Protein AF-A0A3D9AQ18-F1 (afdb_monomer)

Solvent-accessible surface area (backbone atoms only — not comparable to full-atom values): 5525 Å² total; per-residue (Å²): 92,64,53,57,77,73,72,29,72,39,78,93,43,81,29,30,56,78,74,61,77,98,59,74,66,44,78,47,56,93,86,61,83,87,82,64,60,75,37,41,61,69,57,58,71,62,53,56,63,91,74,45,42,62,70,42,67,35,32,29,70,72,75,75,24,44,30,36,18,76,65,24,45,90,85,23,65,42,74,61,72,74,85,80,72,78,87,124

pLDDT: mean 89.32, std 10.88, range [43.09, 98.0]

Structure (mmCIF, N/CA/C/O backbone):
data_AF-A0A3D9AQ18-F1
#
_entry.id   AF-A0A3D9AQ18-F1
#
loop_
_atom_site.group_PDB
_atom_site.id
_atom_site.type_symbol
_atom_site.label_atom_id
_atom_site.label_alt_id
_atom_site.label_comp_id
_atom_site.label_asym_id
_atom_site.label_entity_id
_atom_site.label_seq_id
_atom_site.pdbx_PDB_ins_code
_atom_site.Cartn_x
_atom_site.Cartn_y
_atom_site.Cartn_z
_atom_site.occupancy
_atom_site.B_iso_or_equiv
_atom_site.auth_seq_id
_atom_site.auth_comp_id
_atom_site.auth_asym_id
_atom_site.auth_atom_id
_atom_site.pdbx_PDB_model_num
ATOM 1 N N . TYR A 1 1 ? 17.191 1.919 -4.055 1.00 86.12 1 TYR A N 1
ATOM 2 C CA . TYR A 1 1 ? 17.292 0.487 -4.434 1.00 86.12 1 TYR A CA 1
ATOM 3 C C . TYR A 1 1 ? 16.120 0.119 -5.345 1.00 86.12 1 TYR A C 1
ATOM 5 O O . TYR A 1 1 ? 15.158 0.881 -5.394 1.00 86.12 1 TYR A O 1
ATOM 13 N N . GLY A 1 2 ? 16.163 -0.988 -6.096 1.00 87.50 2 GLY A N 1
ATOM 14 C CA . GLY A 1 2 ? 14.989 -1.402 -6.867 1.00 87.50 2 GLY A CA 1
ATOM 15 C C . GLY A 1 2 ? 15.014 -2.828 -7.407 1.00 87.50 2 GLY A C 1
ATOM 16 O O . GLY A 1 2 ? 16.076 -3.385 -7.667 1.00 87.50 2 GLY A O 1
ATOM 17 N N . ILE A 1 3 ? 13.815 -3.386 -7.591 1.00 90.56 3 ILE A N 1
ATOM 18 C CA . ILE A 1 3 ? 13.547 -4.713 -8.158 1.00 90.56 3 ILE A CA 1
ATOM 19 C C . ILE A 1 3 ? 12.677 -4.565 -9.417 1.00 90.56 3 ILE A C 1
ATOM 21 O O . ILE A 1 3 ? 11.594 -3.981 -9.363 1.00 90.56 3 ILE A O 1
ATOM 25 N N . THR A 1 4 ? 13.134 -5.090 -10.555 1.00 89.69 4 THR A N 1
ATOM 26 C CA . THR A 1 4 ? 12.386 -5.047 -11.824 1.00 89.69 4 THR A CA 1
ATOM 27 C C . THR A 1 4 ? 12.236 -6.437 -12.423 1.00 89.69 4 THR A C 1
ATOM 29 O O . THR A 1 4 ? 13.213 -7.166 -12.578 1.00 89.69 4 THR A O 1
ATOM 32 N N . ALA A 1 5 ? 11.012 -6.786 -12.814 1.00 91.44 5 ALA A N 1
ATOM 33 C CA . ALA A 1 5 ? 10.723 -7.997 -13.583 1.00 91.44 5 ALA A CA 1
ATOM 34 C C . ALA A 1 5 ? 10.953 -7.806 -15.097 1.00 91.44 5 ALA A C 1
ATOM 36 O O . ALA A 1 5 ? 10.744 -8.734 -15.872 1.00 91.44 5 ALA A O 1
ATOM 37 N N . LEU A 1 6 ? 11.341 -6.599 -15.530 1.00 89.62 6 LEU A N 1
ATOM 38 C CA . LEU A 1 6 ? 11.561 -6.248 -16.938 1.00 89.62 6 LEU A CA 1
ATOM 39 C C . LEU A 1 6 ? 13.040 -6.290 -17.349 1.00 89.62 6 LEU A C 1
ATOM 41 O O . LEU A 1 6 ? 13.361 -5.910 -18.470 1.00 89.62 6 LEU A O 1
ATOM 45 N N . GLY A 1 7 ? 13.943 -6.690 -16.444 1.00 85.88 7 GLY A N 1
ATOM 46 C CA . GLY A 1 7 ? 15.381 -6.774 -16.726 1.00 85.88 7 GLY A CA 1
ATOM 47 C C . GLY A 1 7 ? 16.046 -5.421 -16.996 1.00 85.88 7 GLY A C 1
ATOM 48 O O . GLY A 1 7 ? 17.077 -5.365 -17.651 1.00 85.88 7 GLY A O 1
ATOM 49 N N . ARG A 1 8 ? 15.455 -4.317 -16.518 1.00 87.19 8 ARG A N 1
ATOM 50 C CA . ARG A 1 8 ? 15.943 -2.952 -16.788 1.00 87.19 8 ARG A CA 1
ATOM 51 C C . ARG A 1 8 ? 16.988 -2.436 -15.801 1.00 87.19 8 ARG A C 1
ATOM 53 O O . ARG A 1 8 ? 17.438 -1.301 -15.932 1.00 87.19 8 ARG A O 1
ATOM 60 N N . ALA A 1 9 ? 17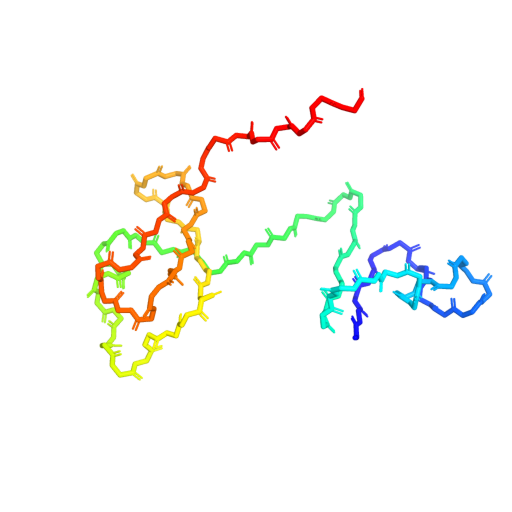.355 -3.238 -14.807 1.00 86.94 9 ALA A N 1
ATOM 61 C CA . ALA A 1 9 ? 18.307 -2.839 -13.783 1.00 86.94 9 ALA A CA 1
ATOM 62 C C . ALA A 1 9 ? 19.705 -2.601 -14.378 1.00 86.94 9 ALA A C 1
ATOM 64 O O . ALA A 1 9 ? 20.294 -3.508 -14.956 1.00 86.94 9 ALA A O 1
ATOM 65 N N . GLY A 1 10 ? 20.244 -1.399 -14.171 1.00 83.88 10 GLY A N 1
ATOM 66 C CA . GLY A 1 10 ? 21.596 -1.021 -14.576 1.00 83.88 10 GLY A CA 1
ATOM 67 C C . GLY A 1 10 ? 21.647 0.074 -15.642 1.00 83.88 10 GLY A C 1
ATOM 68 O O . GLY A 1 10 ? 20.636 0.508 -16.195 1.00 83.88 10 GLY A O 1
ATOM 69 N N . THR A 1 11 ? 22.862 0.547 -15.909 1.00 82.56 11 THR A N 1
ATOM 70 C CA . THR A 1 11 ? 23.150 1.714 -16.759 1.00 82.56 11 THR A CA 1
ATOM 71 C C . THR A 1 11 ? 22.841 1.479 -18.238 1.00 82.56 11 THR A C 1
ATOM 73 O O . THR A 1 11 ? 22.383 2.390 -18.921 1.00 82.56 11 THR A O 1
ATOM 76 N N . ASN A 1 12 ? 23.011 0.248 -18.724 1.00 81.69 12 ASN A N 1
ATOM 77 C CA . ASN A 1 12 ? 22.884 -0.092 -20.147 1.00 81.69 12 ASN A CA 1
ATOM 78 C C . ASN A 1 12 ? 21.444 -0.408 -20.587 1.00 81.69 12 ASN A C 1
ATOM 80 O O . ASN A 1 12 ? 21.186 -0.633 -21.765 1.00 81.69 12 ASN A O 1
ATOM 84 N N . THR A 1 13 ? 20.493 -0.430 -19.652 1.00 80.00 13 THR A N 1
ATOM 85 C CA . THR A 1 13 ? 19.114 -0.895 -19.878 1.00 80.00 13 THR A CA 1
ATOM 86 C C . THR A 1 13 ? 18.085 0.156 -19.458 1.00 80.00 13 THR A C 1
ATOM 88 O O . THR A 1 13 ? 17.096 -0.136 -18.788 1.00 80.00 13 THR A O 1
ATOM 91 N N . GLY A 1 14 ? 18.328 1.414 -19.841 1.00 80.75 14 GLY A N 1
ATOM 92 C CA . GLY A 1 14 ? 17.455 2.551 -19.515 1.00 80.75 14 GLY A CA 1
ATOM 93 C C . GLY A 1 14 ? 17.728 3.182 -18.148 1.00 80.75 14 GLY A C 1
ATOM 94 O O . GLY A 1 14 ? 16.912 3.969 -17.668 1.00 80.75 14 GLY A O 1
ATOM 95 N N . ASN A 1 15 ? 18.864 2.846 -17.525 1.00 87.69 15 ASN A N 1
ATOM 96 C CA . ASN A 1 15 ? 19.345 3.431 -16.274 1.00 87.69 15 ASN A CA 1
ATOM 97 C C . ASN A 1 15 ? 18.347 3.303 -15.104 1.00 87.69 15 ASN A C 1
ATOM 99 O O . ASN A 1 15 ? 18.280 4.135 -14.197 1.00 87.69 15 ASN A O 1
ATOM 103 N N . TRP A 1 16 ? 17.536 2.246 -15.115 1.00 89.25 16 TRP A N 1
ATOM 104 C CA . TRP A 1 16 ? 16.614 1.930 -14.030 1.00 89.25 16 TRP A CA 1
ATOM 105 C C . TRP A 1 16 ? 17.373 1.202 -12.900 1.00 89.25 16 TRP A C 1
ATOM 107 O O . TRP A 1 16 ? 18.282 0.429 -13.189 1.00 89.25 16 TRP A O 1
ATOM 117 N N . PRO A 1 17 ? 17.065 1.413 -11.604 1.00 90.75 17 PRO A N 1
ATOM 118 C CA . PRO A 1 17 ? 16.083 2.342 -11.047 1.00 90.75 17 PRO A CA 1
ATOM 119 C C . PRO A 1 17 ? 16.622 3.769 -10.859 1.00 90.75 17 PRO A C 1
ATOM 121 O O . PRO A 1 17 ? 15.879 4.614 -10.377 1.00 90.75 17 PRO A O 1
ATOM 124 N N . MET A 1 18 ? 17.878 4.057 -11.225 1.00 88.81 18 MET A N 1
ATOM 125 C CA . MET A 1 18 ? 18.560 5.340 -10.964 1.00 88.81 18 MET A CA 1
ATOM 126 C C . MET A 1 18 ? 17.828 6.559 -11.552 1.00 88.81 18 MET A C 1
ATOM 128 O O . MET A 1 18 ? 17.934 7.660 -11.023 1.00 88.81 18 MET A O 1
ATOM 132 N N . VAL A 1 19 ? 17.039 6.367 -12.612 1.00 89.50 19 VAL A N 1
ATOM 133 C CA . VAL A 1 19 ? 16.174 7.410 -13.195 1.00 89.50 19 VAL A CA 1
ATOM 134 C C . VAL A 1 19 ? 14.917 7.734 -12.371 1.00 89.50 19 VAL A C 1
ATOM 136 O O . VAL A 1 19 ? 14.238 8.716 -12.670 1.00 89.50 19 VAL A O 1
ATOM 139 N N . ARG A 1 20 ? 14.557 6.934 -11.358 1.00 88.19 20 ARG A N 1
ATOM 140 C CA . ARG A 1 20 ? 13.417 7.205 -10.464 1.00 88.19 20 ARG A CA 1
ATOM 141 C C . ARG A 1 20 ? 13.863 8.160 -9.356 1.00 88.19 20 ARG A C 1
ATOM 143 O O . ARG A 1 20 ? 14.786 7.860 -8.608 1.00 88.19 20 ARG A O 1
ATOM 150 N N . LYS A 1 21 ? 13.197 9.310 -9.249 1.00 86.81 21 LYS A N 1
ATOM 151 C CA . LYS A 1 21 ? 13.469 10.335 -8.231 1.00 86.81 21 LYS A CA 1
ATOM 152 C C . LYS A 1 21 ? 12.419 10.270 -7.119 1.00 86.81 21 LYS A C 1
ATOM 154 O O . LYS A 1 21 ? 11.274 9.925 -7.389 1.00 86.81 21 LYS A O 1
ATOM 159 N N . GLY A 1 22 ? 12.807 10.615 -5.890 1.00 83.06 22 GLY A N 1
ATOM 160 C CA . GLY A 1 22 ? 11.881 10.759 -4.755 1.00 83.06 22 GLY A CA 1
ATOM 161 C C . GLY A 1 22 ? 11.445 9.458 -4.070 1.00 83.06 22 GLY A C 1
ATOM 162 O O . GLY A 1 22 ? 10.596 9.504 -3.189 1.00 83.06 22 GLY A O 1
ATOM 163 N N . ALA A 1 23 ? 12.024 8.310 -4.432 1.00 84.00 23 ALA A N 1
ATOM 164 C CA . ALA A 1 23 ? 11.720 7.023 -3.812 1.00 84.00 23 ALA A CA 1
ATOM 165 C C . ALA A 1 23 ? 12.989 6.353 -3.272 1.00 84.00 23 ALA A C 1
ATOM 167 O O . ALA A 1 23 ? 14.015 6.307 -3.949 1.00 84.00 23 ALA A O 1
ATOM 168 N N . TRP A 1 24 ? 12.897 5.771 -2.075 1.00 85.06 24 TRP A N 1
ATOM 169 C CA . TRP A 1 24 ? 13.967 4.943 -1.503 1.00 85.06 24 TRP A CA 1
ATOM 170 C C . TRP A 1 24 ? 14.046 3.562 -2.177 1.00 85.06 24 TRP A C 1
ATOM 172 O O . TRP A 1 24 ? 15.138 3.026 -2.409 1.00 85.06 24 TRP A O 1
ATOM 182 N N . THR A 1 25 ? 12.887 3.029 -2.577 1.00 89.12 25 THR A N 1
ATOM 183 C CA . THR A 1 25 ? 12.738 1.741 -3.263 1.00 89.12 25 THR A CA 1
ATOM 184 C C . THR A 1 25 ? 11.823 1.879 -4.476 1.00 89.12 25 THR A C 1
ATOM 186 O O . THR A 1 25 ? 10.757 2.481 -4.381 1.00 89.12 25 THR A O 1
ATOM 189 N N . ALA A 1 26 ? 12.223 1.294 -5.607 1.00 90.69 26 ALA A N 1
ATOM 190 C CA . ALA A 1 26 ? 11.414 1.207 -6.822 1.00 90.69 26 ALA A CA 1
ATOM 191 C C . ALA A 1 26 ? 11.105 -0.257 -7.175 1.00 90.69 26 ALA A C 1
ATOM 193 O O . ALA A 1 26 ? 12.012 -1.088 -7.230 1.00 90.69 26 ALA A O 1
ATOM 194 N N . LEU A 1 27 ? 9.837 -0.565 -7.451 1.00 91.50 27 LEU A N 1
ATOM 195 C CA . LEU A 1 27 ? 9.379 -1.872 -7.928 1.00 91.50 27 LEU A CA 1
ATOM 196 C C . LEU A 1 27 ? 8.726 -1.706 -9.300 1.00 91.50 27 LEU A C 1
ATOM 198 O O . LEU A 1 27 ? 8.018 -0.725 -9.525 1.00 91.50 27 LEU A O 1
ATOM 202 N N . GLU A 1 28 ? 8.966 -2.635 -10.225 1.00 90.62 28 GLU A N 1
ATOM 203 C CA . GLU A 1 28 ? 8.425 -2.523 -11.581 1.00 90.62 28 GLU A CA 1
ATOM 204 C C . GLU A 1 28 ? 8.169 -3.876 -12.253 1.00 90.62 28 GLU A C 1
ATOM 206 O O . GLU A 1 28 ? 9.054 -4.729 -12.338 1.00 90.62 28 GLU A O 1
ATOM 211 N N . ALA A 1 29 ? 6.967 -4.046 -12.805 1.00 91.75 29 ALA A N 1
ATOM 212 C CA . ALA A 1 29 ? 6.592 -5.188 -13.630 1.00 91.75 29 ALA A CA 1
ATOM 213 C C . ALA A 1 29 ? 5.413 -4.836 -14.551 1.00 91.75 29 ALA A C 1
ATOM 215 O O . ALA A 1 29 ? 4.621 -3.954 -14.235 1.00 91.75 29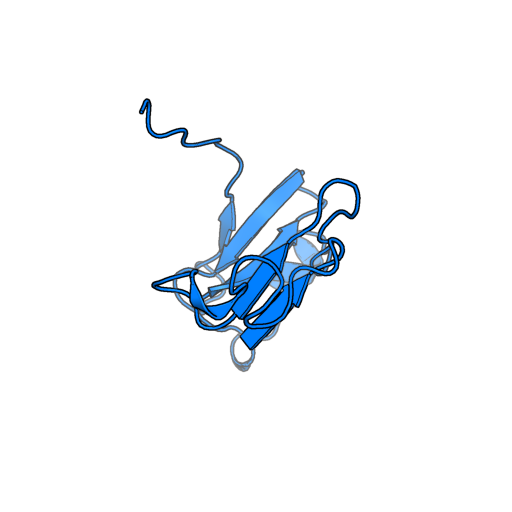 ALA A O 1
ATOM 216 N N . LYS A 1 30 ? 5.282 -5.545 -15.683 1.00 89.19 30 LYS A N 1
ATOM 217 C CA . LYS A 1 30 ? 4.098 -5.455 -16.566 1.00 89.19 30 LYS A CA 1
ATOM 218 C C . LYS A 1 30 ? 3.020 -6.485 -16.222 1.00 89.19 30 LYS A C 1
ATOM 220 O O . LYS A 1 30 ? 1.841 -6.202 -16.344 1.00 89.19 30 LYS A O 1
ATOM 225 N N . THR A 1 31 ? 3.434 -7.689 -15.830 1.00 91.12 31 THR A N 1
ATOM 226 C CA . THR A 1 31 ? 2.548 -8.858 -15.671 1.00 91.12 31 THR A CA 1
ATOM 227 C C . THR A 1 31 ? 2.664 -9.522 -14.301 1.00 91.12 31 THR A C 1
ATOM 229 O O . THR A 1 31 ? 2.046 -10.555 -14.058 1.00 91.12 31 THR A O 1
ATOM 232 N N . LYS A 1 32 ? 3.477 -8.963 -13.399 1.00 89.25 32 LYS A N 1
ATOM 233 C CA . LYS A 1 32 ? 3.617 -9.450 -12.024 1.00 89.25 32 LYS A CA 1
ATOM 234 C C . LYS A 1 32 ? 2.935 -8.451 -11.100 1.00 89.25 32 LYS A C 1
ATOM 236 O O . LYS A 1 32 ? 3.304 -7.281 -11.094 1.00 89.25 32 LYS A O 1
ATOM 241 N N . GLY A 1 33 ? 1.934 -8.915 -10.360 1.00 88.44 33 GLY A N 1
ATOM 242 C CA . GLY A 1 33 ? 1.285 -8.109 -9.332 1.00 88.44 33 GLY A CA 1
ATOM 243 C C . GLY A 1 33 ? 2.197 -7.923 -8.121 1.00 88.44 33 GLY A C 1
ATOM 244 O O . GLY A 1 33 ? 3.003 -8.798 -7.801 1.00 88.44 33 GLY A O 1
ATOM 245 N N . PHE A 1 34 ? 2.051 -6.791 -7.438 1.00 90.12 34 PHE A N 1
ATOM 246 C CA . PHE A 1 34 ? 2.586 -6.601 -6.095 1.00 90.12 34 PHE A CA 1
ATOM 247 C C . PHE A 1 34 ? 1.536 -7.075 -5.088 1.00 90.12 34 PHE A C 1
ATOM 249 O O . PHE A 1 34 ? 0.402 -6.601 -5.113 1.00 90.12 34 PHE A O 1
ATOM 256 N N . VAL A 1 35 ? 1.905 -8.023 -4.226 1.00 92.38 35 VAL A N 1
ATOM 257 C CA . VAL A 1 35 ? 1.010 -8.570 -3.201 1.00 92.38 35 VAL A CA 1
ATOM 258 C C . VAL A 1 35 ? 1.542 -8.154 -1.827 1.00 92.38 35 VAL A C 1
ATOM 260 O O . VAL A 1 35 ? 2.488 -8.777 -1.345 1.00 92.38 35 VAL A O 1
ATOM 263 N N . PRO A 1 36 ? 0.991 -7.096 -1.202 1.00 93.62 36 PRO A N 1
ATOM 264 C CA . PRO A 1 36 ? 1.295 -6.770 0.188 1.00 93.62 36 PRO A CA 1
ATOM 265 C C . PRO A 1 36 ? 0.619 -7.773 1.136 1.00 93.62 36 PRO A C 1
ATOM 267 O O . PRO A 1 36 ? -0.237 -8.559 0.720 1.00 93.62 36 PRO A O 1
ATOM 270 N N . ASN A 1 37 ? 0.965 -7.727 2.425 1.00 95.88 37 ASN A N 1
ATOM 271 C CA . ASN A 1 37 ? 0.305 -8.549 3.441 1.00 95.88 37 ASN A CA 1
ATOM 272 C C . ASN A 1 37 ? -1.214 -8.328 3.397 1.00 95.88 37 ASN A C 1
ATOM 274 O O . ASN A 1 37 ? -1.689 -7.190 3.402 1.00 95.88 37 ASN A O 1
ATOM 278 N N . ARG A 1 38 ? -1.966 -9.430 3.344 1.00 97.06 38 ARG A N 1
ATOM 279 C CA . ARG A 1 38 ? -3.428 -9.430 3.233 1.00 97.06 38 ARG A CA 1
ATOM 280 C C . ARG A 1 38 ? -4.024 -9.810 4.580 1.00 97.06 38 ARG A C 1
ATOM 282 O O . ARG A 1 38 ? -3.793 -10.924 5.044 1.00 97.06 38 ARG A O 1
ATOM 289 N N . LEU A 1 39 ? -4.751 -8.889 5.200 1.00 97.75 39 LEU A N 1
ATOM 290 C CA . LEU A 1 39 ? -5.291 -9.039 6.551 1.00 97.75 39 LEU A CA 1
ATOM 291 C C . LEU A 1 39 ? -6.773 -8.653 6.571 1.00 97.75 39 LEU A C 1
ATOM 293 O O . LEU A 1 39 ? -7.211 -7.798 5.810 1.00 97.75 39 LEU A O 1
ATOM 297 N N . THR A 1 40 ? -7.544 -9.256 7.465 1.00 98.00 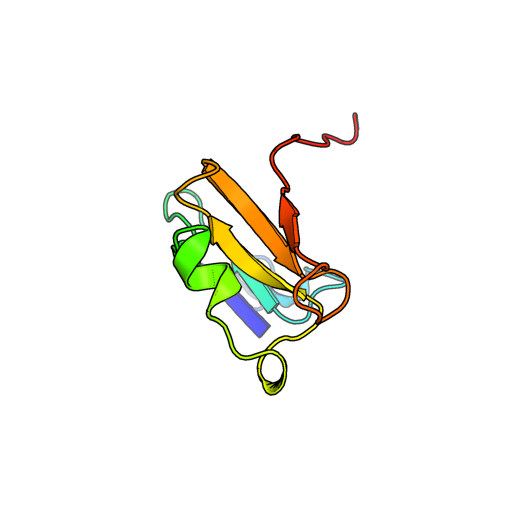40 THR A N 1
ATOM 298 C CA . THR A 1 40 ? -8.907 -8.811 7.796 1.00 98.00 40 THR A CA 1
ATOM 299 C C . THR A 1 40 ? -8.870 -7.583 8.705 1.00 98.00 40 THR A C 1
ATOM 301 O O . THR A 1 40 ? -7.869 -7.345 9.385 1.00 98.00 40 THR A O 1
ATOM 304 N N . THR A 1 41 ? -9.979 -6.844 8.810 1.00 96.88 41 THR A N 1
ATOM 305 C CA . THR A 1 41 ? -10.079 -5.718 9.761 1.00 96.88 41 THR A CA 1
ATOM 306 C C . THR A 1 41 ? -9.741 -6.149 11.192 1.00 96.88 41 THR A C 1
ATOM 308 O O . THR A 1 41 ? -8.990 -5.459 11.874 1.00 96.88 41 THR A O 1
ATOM 311 N N . ALA A 1 42 ? -10.204 -7.327 11.626 1.00 97.62 42 ALA A N 1
ATOM 312 C CA . ALA A 1 42 ? -9.908 -7.854 12.960 1.00 97.62 42 ALA A CA 1
ATOM 313 C C . ALA A 1 42 ? -8.406 -8.110 13.176 1.00 97.62 42 ALA A C 1
ATOM 315 O O . ALA A 1 42 ? -7.869 -7.788 14.233 1.00 97.62 42 ALA A O 1
ATOM 316 N N . GLN A 1 43 ? -7.712 -8.646 12.167 1.00 97.75 43 GLN A N 1
ATOM 317 C CA . GLN A 1 43 ? -6.265 -8.873 12.236 1.00 97.75 43 GLN A CA 1
ATOM 318 C C . GLN A 1 43 ? -5.475 -7.561 12.261 1.00 97.75 43 GLN A C 1
ATOM 320 O O . GLN A 1 43 ? -4.476 -7.478 12.967 1.00 97.75 43 GLN A O 1
ATOM 325 N N . ILE A 1 44 ? -5.924 -6.535 11.533 1.00 96.62 44 ILE A N 1
ATOM 326 C CA . ILE A 1 44 ? -5.297 -5.205 11.544 1.00 96.62 44 ILE A CA 1
ATOM 327 C C . ILE A 1 44 ? -5.465 -4.548 12.919 1.00 96.62 44 ILE A C 1
ATOM 329 O O . ILE A 1 44 ? -4.498 -4.029 13.472 1.00 96.62 44 ILE A O 1
ATOM 333 N N . SER A 1 45 ? -6.660 -4.630 13.513 1.00 95.69 45 SER A N 1
ATOM 334 C CA . SER A 1 45 ? -6.919 -4.134 14.873 1.00 95.69 45 SER A CA 1
ATOM 335 C C . SER A 1 45 ? -6.147 -4.892 15.958 1.00 95.69 45 SER A C 1
ATOM 337 O O . SER A 1 45 ? -5.933 -4.348 17.037 1.00 95.69 45 SER A O 1
ATOM 339 N N . ALA A 1 46 ? -5.721 -6.128 15.682 1.00 97.19 46 ALA A N 1
ATOM 340 C CA . ALA A 1 46 ? -4.917 -6.938 16.594 1.00 97.19 46 ALA A CA 1
ATOM 341 C C . ALA A 1 46 ? -3.405 -6.652 16.508 1.00 97.19 46 ALA A C 1
ATOM 343 O O . ALA A 1 46 ? -2.646 -7.197 17.312 1.00 97.19 46 ALA A O 1
ATOM 344 N N . ILE A 1 47 ? -2.942 -5.820 15.564 1.00 95.75 47 ILE A N 1
ATOM 345 C CA . ILE A 1 47 ? -1.532 -5.411 15.505 1.00 95.75 47 ILE A CA 1
ATOM 346 C C . ILE A 1 47 ? -1.215 -4.599 16.772 1.00 95.75 47 ILE A C 1
ATOM 348 O O . ILE A 1 47 ? -1.861 -3.574 17.007 1.00 95.75 47 ILE A O 1
ATOM 352 N N . PRO A 1 48 ? -0.227 -5.012 17.593 1.00 96.81 48 PRO A N 1
ATOM 353 C CA . PRO A 1 48 ? 0.129 -4.275 18.799 1.00 96.81 48 PRO A CA 1
ATOM 354 C C . PRO A 1 48 ? 0.484 -2.824 18.477 1.00 96.81 48 PRO A C 1
ATOM 356 O O . PRO A 1 48 ? 1.251 -2.571 17.550 1.00 96.81 48 PRO A O 1
AT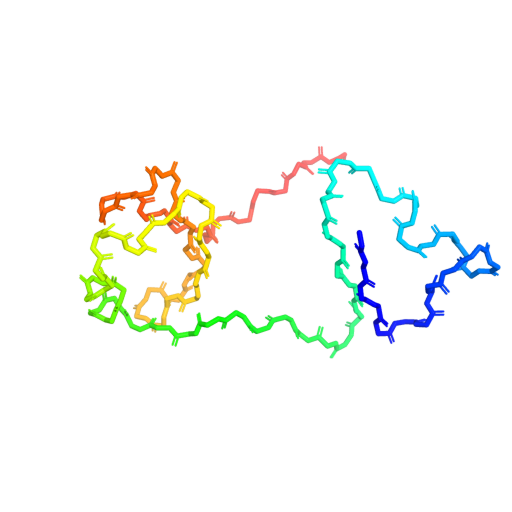OM 359 N N . ALA A 1 49 ? -0.011 -1.877 19.276 1.00 93.94 49 ALA A N 1
ATOM 360 C CA . ALA A 1 49 ? 0.237 -0.450 19.059 1.00 93.94 49 ALA A CA 1
ATOM 361 C C . ALA A 1 49 ? 1.736 -0.101 18.987 1.00 93.9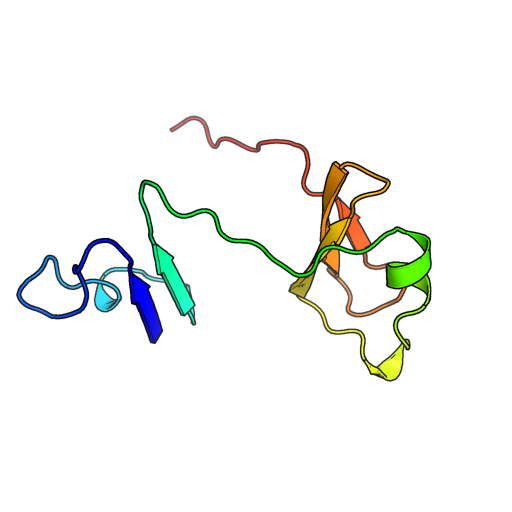4 49 ALA A C 1
ATOM 363 O O . ALA A 1 49 ? 2.120 0.750 18.196 1.00 93.94 49 ALA A O 1
ATOM 364 N N . ALA A 1 50 ? 2.585 -0.805 19.743 1.00 96.19 50 ALA A N 1
ATOM 365 C CA . ALA A 1 50 ? 4.040 -0.631 19.710 1.00 96.19 50 ALA A CA 1
ATOM 366 C C . ALA A 1 50 ? 4.696 -1.038 18.374 1.00 96.19 50 ALA A C 1
ATOM 368 O O . ALA A 1 50 ? 5.820 -0.633 18.099 1.00 96.19 50 ALA A O 1
ATOM 369 N N . ASN A 1 51 ? 4.005 -1.834 17.552 1.00 95.88 51 ASN A N 1
ATOM 370 C CA . ASN A 1 51 ? 4.492 -2.294 16.252 1.00 95.88 51 ASN A CA 1
ATOM 371 C C . ASN A 1 51 ? 3.944 -1.453 15.093 1.00 95.88 51 ASN A C 1
ATOM 373 O O . ASN A 1 51 ? 4.331 -1.682 13.948 1.00 95.88 51 ASN A O 1
ATOM 377 N N . LEU A 1 52 ? 3.013 -0.531 15.357 1.00 96.19 52 LEU A N 1
ATOM 378 C CA . LEU A 1 52 ? 2.467 0.341 14.326 1.00 96.19 52 LEU A CA 1
ATOM 379 C C . LEU A 1 52 ? 3.491 1.412 13.960 1.00 96.19 52 LEU A C 1
ATOM 381 O O . LEU A 1 52 ? 4.144 1.999 14.817 1.00 96.19 52 LEU A O 1
ATOM 385 N N . VAL A 1 53 ? 3.622 1.654 12.65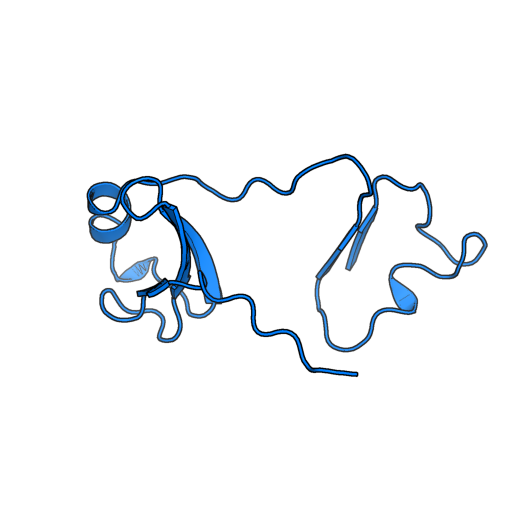9 1.00 95.81 53 VAL A N 1
ATOM 386 C CA . VAL A 1 53 ? 4.566 2.621 12.098 1.00 95.81 53 VAL A CA 1
ATOM 387 C C . VAL A 1 53 ? 3.839 3.428 11.035 1.00 95.81 53 VAL A C 1
ATOM 389 O O . VAL A 1 53 ? 3.019 2.891 10.283 1.00 95.81 53 VAL A O 1
ATOM 392 N N . GLU A 1 54 ? 4.129 4.722 10.979 1.00 95.75 54 GLU A N 1
ATOM 393 C CA . GLU A 1 54 ? 3.655 5.585 9.905 1.00 95.75 54 GLU A CA 1
ATOM 394 C C . GLU A 1 54 ? 4.161 5.075 8.544 1.00 95.75 54 GLU A C 1
ATOM 396 O O . GLU A 1 54 ? 5.320 4.693 8.384 1.00 95.75 54 GLU A O 1
ATOM 401 N N . GLY A 1 55 ? 3.266 5.015 7.561 1.00 92.62 55 GLY A N 1
ATOM 402 C CA . GLY A 1 55 ? 3.526 4.453 6.239 1.00 92.62 55 GLY A CA 1
ATOM 403 C C . GLY A 1 55 ? 3.402 2.929 6.152 1.00 92.62 55 GLY A C 1
ATOM 404 O O . GLY A 1 55 ? 3.633 2.375 5.077 1.00 92.62 55 GLY A O 1
ATOM 405 N N . MET A 1 56 ? 3.023 2.225 7.227 1.00 95.31 56 MET A N 1
ATOM 406 C CA . MET A 1 56 ? 2.724 0.789 7.156 1.00 95.31 56 MET A CA 1
ATOM 407 C C . MET A 1 56 ? 1.567 0.529 6.182 1.00 95.31 56 MET A C 1
ATOM 409 O O . MET A 1 56 ? 0.530 1.182 6.273 1.00 95.31 56 MET A O 1
ATOM 413 N N . MET A 1 57 ? 1.727 -0.442 5.277 1.00 95.12 57 MET A N 1
ATOM 414 C CA . MET A 1 57 ? 0.742 -0.763 4.238 1.00 95.12 57 MET A CA 1
ATOM 415 C C . MET A 1 57 ? 0.266 -2.212 4.323 1.00 95.12 57 MET A C 1
ATOM 417 O O . MET A 1 57 ? 1.080 -3.129 4.455 1.00 95.12 57 MET A O 1
ATOM 421 N N . VAL A 1 58 ? -1.041 -2.422 4.180 1.00 96.50 58 VAL A N 1
ATOM 422 C CA . VAL A 1 58 ? -1.681 -3.748 4.138 1.00 96.50 58 VAL A CA 1
ATOM 423 C C . VAL A 1 58 ? -2.852 -3.732 3.160 1.00 96.50 58 VAL A C 1
ATOM 425 O O . VAL A 1 58 ? -3.473 -2.695 2.950 1.00 96.50 58 VAL A O 1
ATOM 428 N N . TYR A 1 59 ? -3.192 -4.874 2.569 1.00 96.69 59 TYR A N 1
ATOM 429 C CA . TYR A 1 59 ? -4.464 -5.017 1.858 1.00 96.69 59 TYR A CA 1
ATOM 430 C C . TYR A 1 59 ? -5.521 -5.548 2.829 1.00 96.69 59 TYR A C 1
ATOM 432 O O . TYR A 1 59 ? -5.392 -6.674 3.320 1.00 96.69 59 TYR A O 1
ATOM 440 N N . ASN A 1 60 ? -6.555 -4.752 3.104 1.00 97.00 60 ASN A N 1
ATOM 441 C CA . ASN A 1 60 ? -7.659 -5.165 3.960 1.00 97.00 60 ASN A CA 1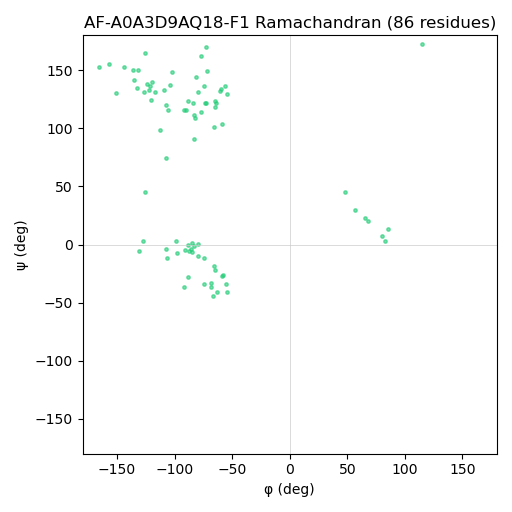
ATOM 442 C C . ASN A 1 60 ? -8.669 -5.981 3.147 1.00 97.00 60 ASN A C 1
ATOM 444 O O . ASN A 1 60 ? -9.355 -5.441 2.283 1.00 97.00 60 ASN A O 1
ATOM 448 N N . THR A 1 61 ? -8.778 -7.277 3.435 1.00 96.94 61 TH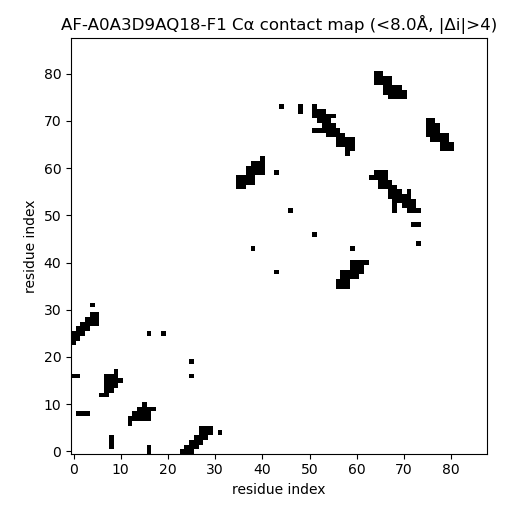R A N 1
ATOM 449 C CA . THR A 1 61 ? -9.674 -8.202 2.720 1.00 96.94 61 THR A CA 1
ATOM 450 C C . THR A 1 61 ? -11.131 -8.125 3.167 1.00 96.94 61 THR A C 1
ATOM 452 O O . THR A 1 61 ? -11.978 -8.767 2.565 1.00 96.94 61 THR A O 1
ATOM 455 N N . SER A 1 62 ? -11.429 -7.416 4.255 1.00 97.19 62 SER A N 1
ATOM 456 C CA . SER A 1 62 ? -12.801 -7.170 4.712 1.00 97.19 62 SER A CA 1
ATOM 457 C C . SER A 1 62 ? -13.398 -5.913 4.075 1.00 97.19 62 SER A C 1
ATOM 459 O O . SER A 1 62 ? -14.612 -5.826 3.943 1.00 97.19 62 SER A O 1
ATOM 461 N N . LEU A 1 63 ? -12.552 -4.940 3.717 1.00 94.75 63 LEU A N 1
ATOM 462 C CA . LEU A 1 63 ? -12.946 -3.666 3.098 1.00 94.75 63 LEU A CA 1
ATOM 463 C C . LEU A 1 63 ? -12.572 -3.570 1.611 1.00 94.75 63 LEU A C 1
ATOM 465 O O . LEU A 1 63 ? -12.851 -2.552 0.984 1.00 94.75 63 LEU A O 1
ATOM 469 N N . ASP A 1 64 ? -11.891 -4.585 1.079 1.00 94.56 64 ASP A N 1
ATOM 470 C CA . ASP A 1 64 ? -11.364 -4.638 -0.288 1.00 94.56 64 ASP A CA 1
ATOM 471 C C . ASP A 1 64 ? -10.587 -3.378 -0.701 1.00 94.56 64 ASP A C 1
ATOM 473 O O . ASP A 1 64 ? -10.754 -2.828 -1.790 1.00 94.56 64 ASP A O 1
ATOM 477 N N . CYS A 1 65 ? -9.711 -2.904 0.190 1.00 94.44 65 CYS A N 1
ATOM 478 C CA . CYS A 1 65 ? -8.948 -1.674 -0.011 1.00 94.44 65 CYS A CA 1
ATOM 479 C C . CYS A 1 65 ? -7.474 -1.845 0.395 1.00 94.44 65 CYS A C 1
ATOM 481 O O . CYS A 1 65 ? -7.138 -2.595 1.318 1.00 94.44 65 CYS A O 1
ATOM 483 N N . LEU A 1 66 ? -6.578 -1.096 -0.256 1.00 94.88 66 LEU A N 1
ATOM 484 C CA . LEU A 1 66 ? -5.232 -0.869 0.270 1.00 94.88 66 LEU A CA 1
ATOM 485 C C . LEU A 1 66 ? -5.339 0.097 1.454 1.00 94.88 66 LEU A C 1
ATOM 487 O O . LEU A 1 66 ? -5.829 1.211 1.283 1.00 94.88 66 LEU A O 1
ATOM 491 N N . GLN A 1 67 ? -4.882 -0.308 2.635 1.00 95.50 67 GLN A N 1
ATOM 492 C CA . GLN A 1 67 ? -4.796 0.565 3.800 1.00 95.50 67 GLN A CA 1
ATOM 493 C C . GLN A 1 67 ? -3.362 1.009 4.053 1.00 95.50 67 GLN A C 1
ATOM 495 O O . GLN A 1 67 ? -2.438 0.194 4.007 1.00 95.50 67 GLN A O 1
ATOM 500 N N . VAL A 1 68 ? -3.198 2.292 4.369 1.00 95.75 68 VAL A N 1
ATOM 501 C CA . VAL A 1 68 ? -1.932 2.867 4.833 1.00 95.75 68 VAL A CA 1
ATOM 502 C C . VAL A 1 68 ? -2.158 3.499 6.199 1.00 95.75 68 VAL A C 1
ATOM 504 O O . VAL A 1 68 ? -3.143 4.214 6.391 1.00 95.75 68 VAL A O 1
ATOM 507 N N . ASN A 1 69 ? -1.270 3.226 7.152 1.00 96.44 69 ASN A N 1
ATOM 508 C CA . ASN A 1 69 ? -1.298 3.879 8.453 1.00 96.44 69 ASN A CA 1
ATOM 509 C C . ASN A 1 69 ? -0.604 5.244 8.360 1.00 96.44 69 ASN A C 1
ATOM 511 O O . ASN A 1 69 ? 0.611 5.302 8.207 1.00 96.44 69 ASN A O 1
ATOM 515 N N . THR A 1 70 ? -1.350 6.341 8.432 1.00 95.56 70 THR A N 1
ATOM 516 C CA . THR A 1 70 ? -0.818 7.699 8.226 1.00 95.56 70 THR A CA 1
ATOM 517 C C . THR A 1 70 ? -0.332 8.374 9.504 1.00 95.56 70 THR A C 1
ATOM 519 O O . THR A 1 70 ? 0.171 9.486 9.437 1.00 95.56 70 THR A O 1
ATOM 522 N N . THR A 1 71 ? -0.512 7.752 10.671 1.00 95.31 71 THR A N 1
ATOM 523 C CA . THR A 1 71 ? -0.137 8.356 11.966 1.00 95.31 71 THR A CA 1
ATOM 524 C C . THR A 1 71 ? 0.692 7.434 12.855 1.00 95.31 71 THR A C 1
ATOM 526 O O . THR A 1 71 ? 1.098 7.839 13.939 1.00 95.31 71 THR A O 1
ATOM 529 N N . GLY A 1 72 ? 0.905 6.178 12.454 1.00 95.00 72 GLY A N 1
ATOM 530 C CA . GLY A 1 72 ? 1.545 5.156 13.284 1.00 95.00 72 GLY A CA 1
ATOM 531 C C . GLY A 1 72 ? 0.710 4.726 14.495 1.00 95.00 72 GLY A C 1
ATOM 532 O O . GLY A 1 72 ? 1.257 4.193 15.453 1.00 95.00 72 GLY A O 1
ATOM 533 N N . THR A 1 73 ? -0.610 4.950 14.490 1.00 95.38 73 THR A N 1
ATOM 534 C CA . THR A 1 73 ? -1.499 4.625 15.624 1.00 95.38 73 THR A CA 1
ATOM 535 C C . THR A 1 73 ? -2.671 3.738 15.192 1.00 95.38 73 THR A C 1
ATOM 537 O O . THR A 1 73 ? -2.947 3.635 13.994 1.00 95.38 73 THR A O 1
ATOM 540 N N . PRO A 1 74 ? -3.401 3.088 16.123 1.00 93.94 74 PRO A N 1
ATOM 541 C CA . PRO A 1 74 ? -4.532 2.225 15.764 1.00 93.94 74 PRO A CA 1
ATOM 542 C C . PRO A 1 74 ? -5.649 2.936 14.985 1.00 93.94 74 PRO A C 1
ATOM 544 O O . PRO A 1 74 ? -6.345 2.299 14.201 1.00 93.94 74 PRO A O 1
ATOM 547 N N . ALA A 1 75 ? -5.802 4.251 15.167 1.00 94.06 75 ALA A N 1
ATOM 548 C CA . ALA A 1 75 ? -6.777 5.070 14.444 1.00 94.06 75 ALA A CA 1
ATOM 549 C C . ALA A 1 75 ? -6.246 5.619 13.103 1.00 94.06 75 ALA A C 1
ATOM 551 O O . ALA A 1 75 ? -6.999 6.239 12.360 1.00 94.06 75 ALA A O 1
ATOM 552 N N . GLY A 1 76 ? -4.966 5.404 12.786 1.00 94.81 76 GLY A N 1
ATOM 553 C CA . GLY A 1 76 ? -4.291 5.982 11.620 1.00 94.81 76 GLY A CA 1
ATOM 554 C C . GLY A 1 76 ? -4.549 5.288 10.289 1.00 94.81 76 GLY A C 1
ATOM 555 O O . GLY A 1 76 ? -3.958 5.670 9.285 1.00 94.81 76 GLY A O 1
ATOM 556 N N . TRP A 1 77 ? -5.364 4.236 10.256 1.00 95.62 77 TRP A N 1
ATOM 557 C CA . TRP A 1 77 ? -5.591 3.455 9.044 1.00 95.62 77 TRP A CA 1
ATOM 558 C C . TRP A 1 77 ? -6.544 4.163 8.080 1.00 95.62 77 TRP A C 1
ATOM 560 O O . TRP A 1 77 ? -7.739 4.279 8.347 1.00 95.62 77 TRP A O 1
ATOM 570 N N . ALA A 1 78 ? -6.030 4.555 6.916 1.00 94.88 78 ALA A N 1
ATOM 571 C CA . ALA A 1 78 ? -6.815 5.129 5.828 1.00 94.88 78 ALA A CA 1
ATOM 572 C C . ALA A 1 78 ? -6.912 4.146 4.650 1.00 94.88 78 ALA A C 1
ATOM 574 O O . ALA A 1 78 ? -5.901 3.575 4.241 1.00 94.88 78 ALA A O 1
ATOM 575 N N . CYS A 1 79 ? -8.117 3.947 4.100 1.00 93.56 79 CYS A N 1
ATOM 576 C CA . CYS A 1 79 ? -8.317 3.203 2.850 1.00 93.56 79 CYS A CA 1
ATOM 577 C C . CYS A 1 79 ? -8.003 4.093 1.641 1.00 93.56 79 CYS A C 1
ATOM 579 O O . CYS A 1 79 ? -8.554 5.181 1.499 1.00 93.56 79 CYS A O 1
ATOM 581 N N . PHE A 1 80 ? -7.198 3.571 0.722 1.00 89.50 80 PHE A N 1
ATOM 582 C CA . PHE A 1 80 ? -6.876 4.168 -0.571 1.00 89.50 80 PHE A CA 1
ATOM 583 C C . PHE A 1 80 ? -7.589 3.374 -1.670 1.00 89.50 80 PHE A C 1
ATOM 585 O O . PHE A 1 80 ? -6.987 2.559 -2.366 1.00 89.50 80 PHE A O 1
ATOM 592 N N . ASN A 1 81 ? -8.904 3.565 -1.777 1.00 83.12 81 ASN A N 1
ATOM 593 C CA . ASN A 1 81 ? -9.769 2.919 -2.774 1.00 83.12 81 ASN A CA 1
ATOM 594 C C . ASN A 1 81 ? -10.224 3.870 -3.893 1.00 83.12 81 ASN A C 1
ATOM 596 O O . ASN A 1 81 ? -10.728 3.416 -4.918 1.00 83.12 81 ASN A O 1
ATOM 600 N N . THR A 1 82 ? -10.016 5.176 -3.732 1.00 80.12 82 THR A N 1
ATOM 601 C CA . THR A 1 82 ? -10.292 6.164 -4.775 1.00 80.12 82 THR A CA 1
ATOM 602 C C . THR A 1 82 ? -9.055 6.357 -5.642 1.00 80.12 82 THR A C 1
ATOM 604 O O . THR A 1 82 ? -8.026 6.846 -5.178 1.00 80.12 82 THR A O 1
ATOM 607 N N . GLN A 1 83 ? -9.159 5.999 -6.921 1.00 69.25 83 GLN A N 1
ATOM 608 C CA . GLN A 1 83 ? -8.137 6.300 -7.919 1.00 69.25 83 GLN A CA 1
ATOM 609 C C . GLN A 1 83 ? -8.062 7.824 -8.113 1.00 69.25 83 GLN A C 1
ATOM 611 O O . GLN A 1 83 ? -8.886 8.409 -8.813 1.00 69.25 83 GLN A O 1
ATOM 616 N N . THR A 1 84 ? -7.080 8.491 -7.509 1.00 60.38 84 THR A N 1
ATOM 617 C CA . THR A 1 84 ? -6.774 9.887 -7.836 1.00 60.38 84 THR A CA 1
ATOM 618 C C . THR A 1 84 ? -5.873 9.905 -9.067 1.00 60.38 84 THR A C 1
ATOM 620 O O . THR A 1 84 ? -4.652 9.812 -8.985 1.00 60.38 84 THR A O 1
ATOM 623 N N . CYS A 1 85 ? -6.474 9.972 -10.252 1.00 54.72 85 CYS A N 1
ATOM 624 C CA . CYS A 1 85 ? -5.731 10.357 -11.447 1.00 54.72 85 CYS A CA 1
ATOM 625 C C . CYS A 1 85 ? -5.469 11.868 -11.368 1.00 54.72 85 CYS A C 1
ATOM 627 O O . CYS A 1 85 ? -6.441 12.626 -11.342 1.00 54.72 85 CYS A O 1
ATOM 629 N N . PRO A 1 86 ? -4.217 12.356 -11.391 1.00 50.81 86 PRO A N 1
ATOM 630 C CA . PRO A 1 86 ? -3.988 13.689 -11.914 1.00 50.81 86 PRO A CA 1
ATOM 631 C C . PRO A 1 86 ? -4.364 13.613 -13.394 1.00 50.81 86 PRO A C 1
ATOM 633 O O . PRO A 1 86 ? -3.797 12.813 -14.142 1.00 50.81 86 PRO A O 1
ATOM 636 N N . THR A 1 87 ? -5.364 14.383 -13.812 1.00 45.81 87 THR A N 1
ATOM 637 C CA . THR A 1 87 ? -5.550 14.692 -15.229 1.00 45.81 87 THR A CA 1
ATOM 638 C C . THR A 1 87 ? -4.264 15.379 -15.687 1.00 45.81 87 THR A C 1
ATOM 640 O O . THR A 1 87 ? -4.013 16.512 -15.280 1.00 45.81 87 THR A O 1
ATOM 643 N N . ASN A 1 88 ? -3.411 14.653 -16.412 1.00 43.09 88 ASN A N 1
ATOM 644 C CA . ASN A 1 88 ? -2.263 15.240 -17.103 1.00 43.09 88 ASN A CA 1
ATOM 645 C C . ASN A 1 88 ? -2.749 15.964 -18.354 1.00 43.09 88 ASN A C 1
ATOM 647 O O . ASN A 1 88 ? -3.597 15.367 -19.058 1.00 43.09 88 ASN A O 1
#

InterPro domains:
  IPR059888 Phage tail-like, trimerisation region [PF26696] (26-71)

Sequence (88 aa):
YGITALGRAGTNTGNWPMVRKGAWTALEAKTKGFVPNRLTTAQISAIPAANLVEGMMVYNTSLDCLQVNTTGTPAGWACFNTQTCPTN

Foldseek 3Di:
DEDEPVPQPDDVRVPPPVPDPDDPYYYYDDPDDDAFAEEAPVVLLVPDLVPFDFQDWYQHPNVRFIWGQHPSGSPRTDGPPDPDDPPD

Organism: NCBI:txid2258963

Secondary structure (DSSP, 8-state):
-EEETTS-BBTTTT-BTTT--S-S-EEE-SS------EE-HHHHHTS-GGG--TT-EEEETTTTEEEEESSSSTT-EEEE-S------

Mean predicted aligned error: 6.19 Å

Nearest PDB structures (foldseek):
  3eka-assembly1_A  TM=5.692E-01  e=4.810E-01  Streptococcus pyogenes
  8w4f-assembly1_E  TM=5.293E-01  e=1.592E+00  synthetic construct
  7chu-assembly1_B  TM=5.335E-01  e=1.592E+00  Geobacillus virus E2
  6s0x-assembly1_v  TM=4.581E-01  e=1.220E+00  Staphylococcus aureus
  8w4f-assembly1_F  TM=4.002E-01  e=1.943E+00  synthetic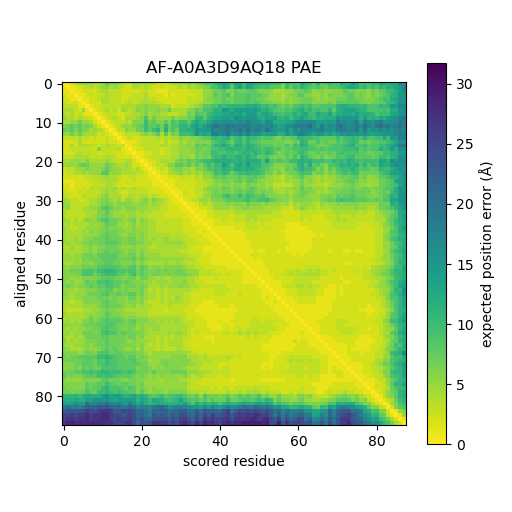 construct

Radius of gyration: 16.15 Å; Cα contacts (8 Å, |Δi|>4): 128; chains: 1; bounding box: 36×25×40 Å